Protein AF-A0A1D6Q5U2-F1 (afdb_monomer_lite)

Foldseek 3Di:
DDDDPPPPVCPVLNVLCVVVVVPVPQQCDADPQQDGPLLVCLLQQVLSSNLVSCVSPLPQQCRATNQQDGSLLSNLNSVRPSSNVSSCVSPVVQQCRATNVRDGSVNSNVVPDDPDDPVPPDD

Organism: Zea mays (NCBI:txid4577)

pLDDT: mean 88.92, std 17.31, range [38.59, 98.75]

Secondary structure (DSSP, 8-state):
----GGG----HHHHHHHHHHH-GGGGG---TTS--HHHHHHHHT-HHHHHHHHHH-GGGTT---TTS--HHHHHHHHT-HHHHHHHHHH-GGGGG---TTS--HHHHHHHT---TT------

Radius of gyration: 17.61 Å; chains: 1; bounding box: 49×42×59 Å

InterPro domains:
  IPR002110 Ankyrin repeat [PF12796] (11-92)
  IPR002110 Ankyrin repeat [PS50088] (33-56)
  IPR002110 Ankyrin repeat [PS50088] (67-100)
  IPR002110 Ankyrin repeat [SM00248] (33-63)
  IPR002110 Ankyrin repeat [SM00248] (67-96)
  IPR036770 Ankyrin repeat-containing domain superfamily [G3DSA:1.25.40.20] (5-116)
  IPR036770 Ankyrin repeat-containing domain superfamily [SSF48403] (9-112)

Sequence (123 aa):
MRGCDLYIVKDHLDVVNAILDTDDSCIRIVRKNGKTSLHTAARIGYHRIVKALIERDPGIVPIKDRKGQTALHMAVKGKNTDVVEELLMADVSILNVRDKKGNTALHIATRKWRPQGSGITGA

Structure (mmCIF, N/CA/C/O backbone):
data_AF-A0A1D6Q5U2-F1
#
_entry.id   AF-A0A1D6Q5U2-F1
#
loop_
_atom_site.group_PDB
_atom_site.id
_atom_site.type_symbol
_atom_site.label_atom_id
_atom_site.label_alt_id
_atom_site.label_comp_id
_atom_site.label_asym_id
_atom_site.label_entity_id
_atom_site.label_seq_id
_atom_site.pdbx_PDB_ins_code
_atom_site.Cartn_x
_atom_site.Cartn_y
_atom_site.Cartn_z
_atom_site.occupancy
_atom_site.B_iso_or_equiv
_atom_site.auth_seq_id
_atom_site.auth_comp_id
_atom_site.auth_asym_id
_atom_site.auth_atom_id
_atom_site.pdbx_PDB_model_num
ATOM 1 N N . MET A 1 1 ? -7.041 -2.457 42.865 1.00 39.75 1 MET A N 1
ATOM 2 C CA . MET A 1 1 ? -6.036 -1.382 42.735 1.00 39.75 1 MET A CA 1
ATOM 3 C 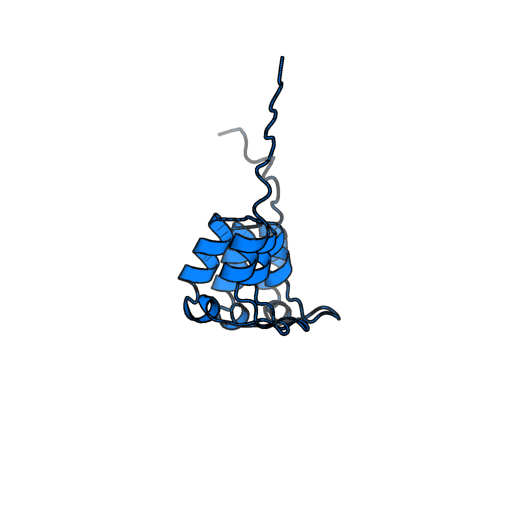C . MET A 1 1 ? -6.686 -0.218 42.010 1.00 39.75 1 MET A C 1
ATOM 5 O O . MET A 1 1 ? -7.326 -0.441 40.993 1.00 39.75 1 MET A O 1
ATOM 9 N N . ARG A 1 2 ? -6.617 0.981 42.593 1.00 38.59 2 ARG A N 1
ATOM 10 C CA . ARG A 1 2 ? -6.964 2.251 41.941 1.00 38.59 2 ARG A CA 1
ATOM 11 C C . ARG A 1 2 ? -5.906 2.601 40.885 1.00 38.59 2 ARG A C 1
ATOM 13 O O . ARG A 1 2 ? -4.734 2.372 41.161 1.00 38.59 2 ARG A O 1
ATOM 20 N N . GLY A 1 3 ? -6.342 3.271 39.813 1.00 40.19 3 GLY A N 1
ATOM 21 C CA . GLY A 1 3 ? -5.536 4.130 38.926 1.00 40.19 3 GLY A CA 1
ATOM 22 C C . GLY A 1 3 ? -4.758 3.347 37.865 1.00 40.19 3 GLY A C 1
ATOM 23 O O . GLY A 1 3 ? -3.968 2.493 38.220 1.00 40.19 3 GLY A O 1
ATOM 24 N N . CYS A 1 4 ? -4.912 3.539 36.554 1.00 56.47 4 CYS A N 1
ATOM 25 C CA . CYS A 1 4 ? -5.118 4.788 35.822 1.00 56.47 4 CYS A CA 1
ATOM 26 C C . CYS A 1 4 ? -5.719 4.551 34.414 1.00 56.47 4 CYS A C 1
ATOM 28 O O . CYS A 1 4 ? -5.408 5.297 33.491 1.00 56.47 4 CYS A O 1
ATOM 30 N N . ASP A 1 5 ? -6.594 3.559 34.221 1.00 50.12 5 ASP A N 1
ATOM 31 C CA . ASP A 1 5 ? -7.105 3.201 32.878 1.00 50.12 5 ASP A CA 1
ATOM 32 C C . ASP A 1 5 ? -8.045 4.248 32.233 1.00 50.12 5 ASP A C 1
ATOM 34 O O . ASP A 1 5 ? -8.613 4.013 31.169 1.00 50.12 5 ASP A O 1
ATOM 38 N N . LEU A 1 6 ? -8.242 5.424 32.844 1.00 44.41 6 LEU A N 1
ATOM 39 C CA . LEU A 1 6 ? -9.291 6.363 32.424 1.00 44.41 6 LEU A CA 1
ATOM 40 C C . LEU A 1 6 ? -8.929 7.319 31.278 1.00 44.41 6 LEU A C 1
ATOM 42 O O . LEU A 1 6 ? -9.756 8.142 30.899 1.00 44.41 6 LEU A O 1
ATOM 46 N N . TYR A 1 7 ? -7.751 7.190 30.678 1.00 50.66 7 TYR A N 1
ATOM 47 C CA . TYR A 1 7 ? -7.496 7.757 29.355 1.00 50.66 7 TYR A CA 1
ATOM 48 C C . TYR A 1 7 ? -6.924 6.665 28.460 1.00 50.66 7 TYR A C 1
ATOM 50 O O . TYR A 1 7 ? -5.779 6.734 28.021 1.00 50.66 7 TYR A O 1
ATOM 58 N N . ILE A 1 8 ? -7.745 5.657 28.145 1.00 55.94 8 ILE A N 1
ATOM 59 C CA . ILE A 1 8 ? -7.625 5.018 26.834 1.00 55.94 8 ILE A CA 1
ATOM 60 C C . ILE A 1 8 ? -7.885 6.150 25.846 1.00 55.94 8 ILE A C 1
ATOM 62 O O . ILE A 1 8 ? -9.031 6.489 25.542 1.00 55.94 8 ILE A O 1
ATOM 66 N N . VAL A 1 9 ? -6.815 6.832 25.444 1.00 51.00 9 VAL A N 1
ATOM 67 C CA . VAL A 1 9 ? -6.847 7.753 24.322 1.00 51.00 9 VAL A CA 1
ATOM 68 C C . VAL A 1 9 ? -7.262 6.866 23.164 1.00 51.00 9 VAL A C 1
ATOM 70 O O . VAL A 1 9 ? -6.455 6.069 22.695 1.00 51.00 9 VAL A O 1
ATOM 73 N N . LYS A 1 10 ? -8.553 6.901 22.813 1.00 58.53 10 LYS A N 1
ATOM 74 C CA . LYS A 1 10 ? -9.084 6.138 21.689 1.00 58.53 10 LYS A CA 1
ATOM 75 C C . LYS A 1 10 ? -8.296 6.589 20.473 1.00 58.53 10 LYS A C 1
ATOM 77 O O . LYS A 1 10 ? -8.465 7.719 20.012 1.00 58.53 10 LYS A O 1
ATOM 82 N N . ASP A 1 11 ? -7.369 5.752 20.032 1.00 81.81 11 ASP A N 1
ATOM 83 C CA . ASP A 1 11 ? -6.552 6.055 18.869 1.00 81.81 11 ASP A CA 1
ATOM 84 C C . ASP A 1 11 ? -7.468 5.959 17.643 1.00 81.81 11 ASP A C 1
ATOM 86 O O . ASP A 1 11 ? -8.501 5.282 17.655 1.00 81.81 11 ASP A O 1
ATOM 90 N N . HIS A 1 12 ? -7.106 6.609 16.542 1.00 89.38 12 HIS A N 1
ATOM 91 C CA . HIS A 1 12 ? -7.842 6.452 15.288 1.00 89.38 12 HIS A CA 1
ATOM 92 C C . HIS A 1 12 ? -7.896 4.983 14.843 1.00 89.38 12 HIS A C 1
ATOM 94 O O . HIS A 1 12 ? -8.820 4.598 14.130 1.00 89.38 12 HIS A O 1
ATOM 100 N N . LEU A 1 13 ? -6.947 4.157 15.297 1.00 94.69 13 LEU A N 1
ATOM 101 C CA . LEU A 1 13 ? -6.987 2.712 15.115 1.00 94.69 13 LEU A CA 1
ATOM 102 C C . LEU A 1 13 ? -8.253 2.073 15.704 1.00 94.69 13 LEU A C 1
ATOM 104 O O . LEU A 1 13 ? -8.840 1.223 15.045 1.00 94.69 13 LEU A O 1
ATOM 108 N N . ASP A 1 14 ? -8.700 2.487 16.890 1.00 94.25 14 ASP A N 1
ATOM 109 C CA . ASP A 1 14 ? -9.875 1.889 17.538 1.00 94.25 14 ASP A CA 1
ATOM 110 C C . ASP A 1 14 ? -11.147 2.186 16.740 1.00 94.25 14 ASP A C 1
ATOM 112 O O . ASP A 1 14 ? -12.005 1.323 16.570 1.00 94.25 14 ASP A O 1
ATOM 116 N N . VAL A 1 15 ? -11.240 3.400 16.188 1.00 94.44 15 VAL A N 1
ATOM 117 C CA . VAL A 1 15 ? -12.338 3.796 15.295 1.00 94.44 15 VAL A CA 1
ATOM 118 C C . VAL A 1 15 ? -12.299 2.989 13.999 1.00 94.44 15 VAL A C 1
ATOM 120 O O . VAL A 1 15 ? -13.337 2.513 13.547 1.00 94.44 15 VAL A O 1
ATOM 123 N N . VAL A 1 16 ? -11.113 2.815 13.406 1.00 95.81 16 VAL A N 1
ATOM 124 C CA . VAL A 1 16 ? -10.947 1.984 12.205 1.00 95.81 16 VAL A CA 1
ATOM 125 C C . VAL A 1 16 ? -11.369 0.546 12.493 1.00 95.81 16 VAL A C 1
ATOM 127 O O . VAL A 1 16 ? -12.174 0.007 11.744 1.00 95.81 16 VAL A O 1
ATOM 130 N N . ASN A 1 17 ? -10.900 -0.048 13.589 1.00 95.56 17 ASN A N 1
ATOM 131 C CA . ASN A 1 17 ? -11.249 -1.417 13.957 1.00 95.56 17 ASN A CA 1
ATOM 132 C C . ASN A 1 17 ? -12.752 -1.572 14.191 1.00 95.56 17 ASN A C 1
ATOM 134 O O . ASN A 1 17 ? -13.343 -2.467 13.606 1.00 95.56 17 ASN A O 1
ATOM 138 N N . ALA A 1 18 ? -13.398 -0.653 14.913 1.00 95.69 18 ALA A N 1
ATOM 139 C CA . ALA A 1 18 ? -14.847 -0.703 15.115 1.00 95.69 18 ALA A CA 1
ATOM 140 C C . ALA A 1 18 ? -15.643 -0.694 13.792 1.00 95.69 18 ALA A C 1
ATOM 142 O O . ALA A 1 18 ? -16.659 -1.380 13.672 1.00 95.69 18 ALA A O 1
ATOM 143 N N . ILE A 1 19 ? -15.181 0.058 12.784 1.00 95.38 19 ILE A N 1
ATOM 144 C CA . ILE A 1 19 ? -15.799 0.073 11.448 1.00 95.38 19 ILE A CA 1
ATOM 145 C C . ILE A 1 19 ? -15.560 -1.261 10.729 1.00 95.38 19 ILE A C 1
ATOM 147 O O . ILE A 1 19 ? -16.507 -1.851 10.215 1.00 95.38 19 ILE A O 1
ATOM 151 N N . LEU A 1 20 ? -14.316 -1.745 10.710 1.00 95.44 20 LEU A N 1
ATOM 152 C CA . LEU A 1 20 ? -13.937 -2.973 10.003 1.00 95.44 20 LEU A CA 1
ATOM 153 C C . LEU A 1 20 ? -14.499 -4.245 10.651 1.00 95.44 20 LEU A C 1
ATOM 155 O O . LEU A 1 20 ? -14.749 -5.218 9.952 1.00 95.44 20 LEU A O 1
ATOM 159 N N . ASP A 1 21 ? -14.719 -4.237 11.965 1.00 96.06 21 ASP A N 1
ATOM 160 C CA . ASP A 1 21 ? -15.381 -5.322 12.697 1.00 96.06 21 ASP A CA 1
ATOM 161 C C . ASP A 1 21 ? -16.880 -5.396 12.393 1.00 96.06 21 ASP A C 1
ATOM 163 O O . ASP A 1 21 ? -17.491 -6.451 12.548 1.00 96.06 21 ASP A O 1
ATOM 167 N N . THR A 1 22 ? -17.475 -4.281 11.961 1.00 96.38 22 THR A N 1
ATOM 168 C CA . THR A 1 22 ? -18.877 -4.244 11.536 1.00 96.38 22 THR A CA 1
ATOM 169 C C . THR A 1 22 ? -19.022 -4.748 10.102 1.00 96.38 22 THR A C 1
ATOM 171 O O . THR A 1 22 ? -19.893 -5.569 9.828 1.00 96.38 22 THR A O 1
ATOM 174 N N . ASP A 1 23 ? -18.193 -4.235 9.189 1.00 93.00 23 ASP A N 1
ATOM 175 C CA . ASP A 1 23 ? -18.170 -4.637 7.781 1.00 93.00 23 ASP A CA 1
ATOM 176 C C . ASP A 1 23 ? -16.833 -4.245 7.124 1.00 93.00 23 ASP A C 1
ATOM 178 O O . ASP A 1 23 ? -16.527 -3.063 6.916 1.00 93.00 23 ASP A O 1
ATOM 182 N N . ASP A 1 24 ? -16.035 -5.245 6.754 1.00 93.44 24 ASP A N 1
ATOM 183 C CA . ASP A 1 24 ? -14.751 -5.057 6.078 1.00 93.44 24 ASP A CA 1
ATOM 184 C C . ASP A 1 24 ? -14.885 -4.836 4.558 1.00 93.44 24 ASP A C 1
ATOM 186 O O . ASP A 1 24 ? -13.910 -4.449 3.902 1.00 93.44 24 ASP A O 1
ATOM 190 N N . SER A 1 25 ? -16.095 -4.944 3.989 1.00 92.56 25 SER A N 1
ATOM 191 C CA . SER A 1 25 ? -16.346 -4.702 2.561 1.00 92.56 25 SER A CA 1
ATOM 192 C C . SER A 1 25 ? -15.947 -3.284 2.130 1.00 92.56 25 SER A C 1
ATOM 194 O O . SER A 1 25 ? -15.569 -3.033 0.977 1.00 92.56 25 SER A O 1
ATOM 196 N N . CYS A 1 26 ? -15.953 -2.343 3.081 1.00 93.31 26 CYS A N 1
ATOM 197 C CA . CYS A 1 26 ? -15.597 -0.953 2.852 1.00 93.31 26 CYS A CA 1
ATOM 198 C C . CYS A 1 26 ? -14.105 -0.727 2.537 1.00 93.31 26 CYS A C 1
ATOM 200 O O . CYS A 1 26 ? -13.765 0.311 1.958 1.00 93.31 26 CYS A O 1
ATOM 202 N N . ILE A 1 27 ? -13.215 -1.683 2.841 1.00 96.19 27 ILE A N 1
ATOM 203 C CA . ILE A 1 27 ? -11.757 -1.562 2.655 1.00 96.19 27 ILE A CA 1
ATOM 204 C C . ILE A 1 27 ? -11.401 -1.196 1.207 1.00 96.19 27 ILE A C 1
ATOM 206 O O . ILE A 1 27 ? -10.573 -0.311 0.957 1.00 96.19 27 ILE A O 1
ATOM 210 N N . ARG A 1 28 ? -12.076 -1.821 0.235 1.00 94.81 28 ARG A N 1
ATOM 211 C CA . ARG A 1 28 ? -11.803 -1.643 -1.200 1.00 94.81 28 ARG A CA 1
ATOM 212 C C . ARG A 1 28 ? -12.542 -0.466 -1.842 1.00 94.81 28 ARG A C 1
ATOM 214 O O . ARG A 1 28 ? -12.343 -0.209 -3.032 1.00 94.81 28 ARG A O 1
ATOM 221 N N . ILE A 1 29 ? -13.357 0.284 -1.095 1.00 96.25 29 ILE A N 1
ATOM 222 C CA . ILE A 1 29 ? -14.051 1.464 -1.627 1.00 96.25 29 ILE A CA 1
ATOM 223 C C . ILE A 1 29 ? -13.027 2.544 -1.998 1.00 96.25 29 ILE A C 1
ATOM 225 O O . ILE A 1 29 ? -12.133 2.907 -1.229 1.00 96.25 29 ILE A O 1
ATOM 229 N N . VAL A 1 30 ? -13.174 3.097 -3.204 1.00 97.12 30 VAL A N 1
ATOM 230 C CA . VAL A 1 30 ? -12.274 4.122 -3.740 1.00 97.12 30 VAL A CA 1
ATOM 231 C C . VAL A 1 30 ? -12.936 5.491 -3.834 1.00 97.12 30 VAL A C 1
ATOM 233 O O . VAL A 1 30 ? -14.096 5.643 -4.213 1.00 97.12 30 VAL A O 1
ATOM 236 N N . ARG A 1 31 ? -12.152 6.540 -3.579 1.00 97.25 31 ARG A N 1
ATOM 237 C CA . ARG A 1 31 ? -12.536 7.926 -3.889 1.00 97.25 31 ARG A CA 1
ATOM 238 C C . ARG A 1 31 ? -12.604 8.153 -5.406 1.00 97.25 31 ARG A C 1
ATOM 240 O O . ARG A 1 31 ? -12.063 7.382 -6.195 1.00 97.25 31 ARG A O 1
ATOM 247 N N . LYS A 1 32 ? -13.123 9.315 -5.834 1.00 97.75 32 LYS A N 1
ATOM 248 C CA . LYS A 1 32 ? -13.145 9.754 -7.253 1.00 97.75 32 LYS A CA 1
ATOM 249 C C . LYS A 1 32 ? -11.787 9.702 -7.966 1.00 97.75 32 LYS A C 1
ATOM 251 O O . LYS A 1 32 ? -11.747 9.684 -9.185 1.00 97.75 32 LYS A O 1
ATOM 256 N N . ASN A 1 33 ? -10.666 9.714 -7.249 1.00 97.25 33 ASN A N 1
ATOM 257 C CA . ASN A 1 33 ? -9.327 9.599 -7.833 1.00 97.25 33 ASN A CA 1
ATOM 258 C C . ASN A 1 33 ? -8.769 8.163 -7.821 1.00 97.25 33 ASN A C 1
ATOM 260 O O . ASN A 1 33 ? -7.606 7.983 -8.165 1.00 97.25 33 ASN A O 1
ATOM 264 N N . GLY A 1 34 ? -9.571 7.159 -7.456 1.00 97.94 34 GLY A N 1
ATOM 265 C CA . GLY A 1 34 ? -9.172 5.752 -7.369 1.00 97.94 34 GLY A CA 1
ATOM 266 C C . GLY A 1 34 ? -8.418 5.385 -6.089 1.00 97.94 34 GLY A C 1
ATOM 267 O O . GLY A 1 34 ? -7.934 4.269 -5.978 1.00 97.94 34 GLY A O 1
ATOM 268 N N . LYS A 1 35 ? -8.272 6.307 -5.129 1.00 98.38 35 LYS A N 1
ATOM 269 C CA . LYS A 1 35 ? -7.558 6.021 -3.881 1.00 98.38 35 LYS A CA 1
ATOM 270 C C . LYS A 1 35 ? -8.446 5.298 -2.882 1.00 98.38 35 LYS A C 1
ATOM 272 O O . LYS A 1 35 ? -9.533 5.792 -2.581 1.00 98.38 35 LYS A O 1
ATOM 277 N N . THR A 1 36 ? -7.918 4.215 -2.330 1.00 98.06 36 THR A N 1
ATOM 278 C CA . THR A 1 36 ? -8.449 3.517 -1.153 1.00 98.06 36 THR A CA 1
ATOM 279 C C . THR A 1 36 ? -8.051 4.226 0.149 1.00 98.06 36 THR A C 1
ATOM 281 O O . THR A 1 36 ? -7.263 5.187 0.148 1.00 98.06 36 THR A O 1
ATOM 284 N N . SER A 1 37 ? -8.562 3.732 1.277 1.00 97.25 37 SER A N 1
ATOM 285 C CA . SER A 1 37 ? -8.094 4.087 2.623 1.00 97.25 37 SER A CA 1
ATOM 286 C C . SER A 1 37 ? -6.583 3.850 2.777 1.00 97.25 37 SER A C 1
ATOM 288 O O . SER A 1 37 ? -5.875 4.766 3.204 1.00 97.25 37 SER A O 1
ATOM 290 N N . LEU A 1 38 ? -6.067 2.707 2.298 1.00 98.56 38 LEU A N 1
ATOM 291 C CA . LEU A 1 38 ? -4.640 2.353 2.348 1.00 98.56 38 LEU A CA 1
ATOM 292 C C . LEU A 1 38 ? -3.748 3.405 1.667 1.00 98.56 38 LEU A C 1
ATOM 294 O O . LEU A 1 38 ? -2.731 3.806 2.223 1.00 98.56 38 LEU A O 1
ATOM 298 N N . HIS A 1 39 ? -4.148 3.943 0.507 1.00 9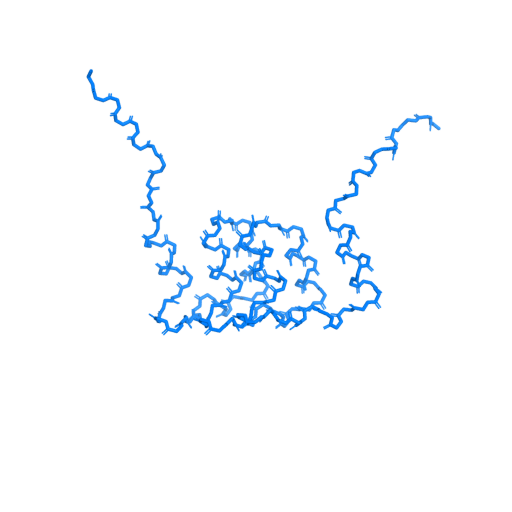8.69 39 HIS A N 1
ATOM 299 C CA . HIS A 1 39 ? -3.397 5.021 -0.159 1.00 98.69 39 HIS A CA 1
ATOM 300 C C . HIS A 1 39 ? -3.258 6.275 0.711 1.00 98.69 39 HIS A C 1
ATOM 302 O O . HIS A 1 39 ? -2.254 6.989 0.635 1.00 98.69 39 HIS A O 1
ATOM 308 N N . THR A 1 40 ? -4.303 6.590 1.475 1.00 98.12 40 THR A N 1
ATOM 309 C CA . THR A 1 40 ? -4.335 7.774 2.333 1.00 98.12 40 THR A CA 1
ATOM 310 C C . THR A 1 40 ? -3.500 7.526 3.581 1.00 98.12 40 THR A C 1
ATOM 312 O O . THR A 1 40 ? -2.575 8.296 3.829 1.00 98.12 40 THR A O 1
ATOM 315 N N . ALA A 1 41 ? -3.747 6.422 4.291 1.00 98.25 41 ALA A N 1
ATOM 316 C CA . ALA A 1 41 ? -2.984 6.023 5.471 1.00 98.25 41 ALA A CA 1
ATOM 317 C C . ALA A 1 41 ? -1.482 5.926 5.164 1.00 98.25 41 ALA A C 1
ATOM 319 O O . ALA A 1 41 ? -0.668 6.482 5.901 1.00 98.25 41 ALA A O 1
ATOM 320 N N . ALA A 1 42 ? -1.123 5.351 4.012 1.00 98.75 42 ALA A N 1
ATOM 321 C CA . ALA A 1 42 ? 0.264 5.220 3.597 1.00 98.75 42 ALA A CA 1
ATOM 322 C C . ALA A 1 42 ? 0.948 6.574 3.347 1.00 98.75 42 ALA A C 1
ATOM 324 O O . ALA A 1 42 ? 2.085 6.788 3.762 1.00 98.75 42 ALA A O 1
ATOM 325 N N . ARG A 1 43 ? 0.255 7.528 2.703 1.00 98.25 43 ARG A N 1
ATOM 326 C CA . ARG A 1 43 ? 0.794 8.884 2.498 1.00 98.25 43 ARG A CA 1
ATOM 327 C C . ARG A 1 43 ? 1.022 9.620 3.813 1.00 98.25 43 ARG A C 1
ATOM 329 O O . ARG A 1 43 ? 1.986 10.371 3.901 1.00 98.25 43 ARG A O 1
ATOM 336 N N . ILE A 1 44 ? 0.095 9.495 4.757 1.00 98.00 44 ILE A N 1
ATOM 337 C CA . ILE A 1 44 ? 0.165 10.241 6.016 1.00 98.00 44 ILE A CA 1
ATOM 338 C C . ILE A 1 44 ? 1.153 9.597 6.992 1.00 98.00 44 ILE A C 1
ATOM 340 O O . ILE A 1 44 ? 1.789 10.320 7.743 1.00 98.00 44 ILE A O 1
ATOM 344 N N . GLY A 1 45 ? 1.335 8.275 6.928 1.00 97.50 45 GLY A N 1
ATOM 345 C CA . GLY A 1 45 ? 2.265 7.551 7.799 1.00 97.50 45 GLY A CA 1
ATOM 346 C C . GLY A 1 45 ? 1.583 6.836 8.958 1.00 97.50 45 GLY A C 1
ATOM 347 O O . GLY A 1 45 ? 2.224 6.541 9.958 1.00 97.50 45 GLY A O 1
ATOM 348 N N . TYR A 1 46 ? 0.283 6.550 8.852 1.00 97.44 46 TYR A N 1
ATOM 349 C CA . TYR A 1 46 ? -0.457 5.851 9.903 1.00 97.44 46 TYR A CA 1
ATOM 350 C C . TYR A 1 46 ? -0.151 4.351 9.891 1.00 97.44 46 TYR A C 1
ATOM 352 O O . TYR A 1 46 ? -0.978 3.546 9.469 1.00 97.44 46 TYR A O 1
ATOM 360 N N . HIS A 1 47 ? 1.045 3.988 10.359 1.00 97.44 47 HIS A N 1
ATOM 361 C CA . HIS A 1 47 ? 1.586 2.628 10.333 1.00 97.44 47 HIS A CA 1
ATOM 362 C C . HIS A 1 47 ? 0.618 1.580 10.901 1.00 97.44 47 HIS A C 1
ATOM 364 O O . HIS A 1 47 ? 0.293 0.610 10.226 1.00 97.44 47 HIS A O 1
ATOM 370 N N . ARG A 1 48 ? 0.057 1.821 12.095 1.00 96.81 48 ARG A N 1
ATOM 371 C CA . ARG A 1 48 ? -0.893 0.889 12.732 1.00 96.81 48 ARG A CA 1
ATOM 372 C C . ARG A 1 48 ? -2.161 0.665 11.895 1.00 96.81 48 ARG A C 1
ATOM 374 O O . ARG A 1 48 ? -2.650 -0.453 11.818 1.00 96.81 48 ARG A O 1
ATOM 381 N N . ILE A 1 49 ? -2.669 1.715 11.244 1.00 97.81 49 ILE A N 1
ATOM 382 C CA . ILE A 1 49 ? -3.851 1.630 10.370 1.00 97.81 49 ILE A CA 1
ATOM 383 C C . ILE A 1 49 ? -3.502 0.913 9.061 1.00 97.81 49 ILE A C 1
ATOM 385 O O . ILE A 1 49 ? -4.301 0.126 8.568 1.00 97.81 49 ILE A O 1
ATOM 389 N N . VAL A 1 50 ? -2.317 1.169 8.496 1.00 98.56 50 VAL A N 1
ATOM 390 C CA . VAL A 1 50 ? -1.811 0.448 7.316 1.00 98.56 50 VAL A CA 1
ATOM 391 C C . VAL A 1 50 ? -1.763 -1.048 7.607 1.00 98.56 50 VAL A C 1
ATOM 393 O O . VAL A 1 50 ? -2.353 -1.815 6.852 1.00 98.56 50 VAL A O 1
ATOM 396 N N . LYS A 1 51 ? -1.153 -1.436 8.729 1.00 98.12 51 LYS A N 1
ATOM 397 C CA . LYS A 1 51 ? -1.074 -2.828 9.165 1.00 98.12 51 LYS A CA 1
ATOM 398 C C . LYS A 1 51 ? -2.457 -3.464 9.325 1.00 98.12 51 LYS A C 1
ATOM 400 O O . LYS A 1 51 ? -2.725 -4.475 8.690 1.00 98.12 51 LYS A O 1
ATOM 405 N N . ALA A 1 52 ? -3.367 -2.819 10.058 1.00 96.94 52 ALA A N 1
ATOM 406 C CA . ALA A 1 52 ? -4.723 -3.334 10.258 1.00 96.94 52 ALA A CA 1
ATOM 407 C C . ALA A 1 52 ? -5.499 -3.525 8.938 1.00 96.94 52 ALA A C 1
ATOM 409 O O . ALA A 1 52 ? -6.194 -4.523 8.764 1.00 96.94 52 ALA A O 1
ATOM 410 N N . LEU A 1 53 ? -5.368 -2.597 7.980 1.00 98.25 53 LEU A N 1
ATOM 411 C CA . LEU A 1 53 ? -6.008 -2.726 6.665 1.00 98.25 53 LEU A CA 1
ATOM 412 C C . LEU A 1 53 ? -5.443 -3.901 5.852 1.00 98.25 53 LEU A C 1
ATOM 414 O O . LEU A 1 53 ? -6.204 -4.583 5.173 1.00 98.25 53 LEU A O 1
ATOM 418 N N . ILE A 1 54 ? -4.127 -4.123 5.911 1.00 98.25 54 ILE A N 1
ATOM 419 C CA . ILE A 1 54 ? -3.451 -5.218 5.201 1.00 98.25 54 ILE A CA 1
ATOM 420 C C . ILE A 1 54 ? -3.797 -6.570 5.827 1.00 98.25 54 ILE A C 1
ATOM 422 O O . ILE A 1 54 ? -4.068 -7.516 5.099 1.00 98.25 54 ILE A O 1
ATOM 426 N N . GLU A 1 55 ? -3.818 -6.663 7.158 1.00 97.00 55 GLU A N 1
ATOM 427 C CA . GLU A 1 55 ? -4.166 -7.897 7.875 1.00 97.00 55 GLU A CA 1
ATOM 428 C C . GLU A 1 55 ? -5.600 -8.354 7.571 1.00 97.00 55 GLU A C 1
ATOM 430 O O . GLU A 1 55 ? -5.853 -9.553 7.477 1.00 97.00 55 GLU A O 1
ATOM 435 N N . ARG A 1 56 ? -6.531 -7.410 7.379 1.00 96.88 56 ARG A N 1
ATOM 436 C CA . ARG A 1 56 ? -7.922 -7.708 6.998 1.00 96.88 56 ARG A CA 1
ATOM 437 C C . ARG A 1 56 ? -8.061 -8.102 5.532 1.00 96.88 56 ARG A C 1
ATOM 439 O O . ARG A 1 56 ? -8.808 -9.020 5.216 1.00 96.88 56 ARG A O 1
ATOM 446 N N . ASP A 1 57 ? -7.353 -7.417 4.638 1.00 97.06 57 ASP A N 1
ATOM 447 C CA . ASP A 1 57 ? -7.401 -7.697 3.204 1.00 97.06 57 ASP A CA 1
ATOM 448 C C . ASP A 1 57 ? -6.037 -7.455 2.543 1.00 97.06 57 ASP A C 1
ATOM 450 O O . ASP A 1 57 ? -5.773 -6.365 2.029 1.00 97.06 57 ASP A O 1
ATOM 454 N N . PRO A 1 58 ? -5.176 -8.481 2.446 1.00 96.88 58 PRO A N 1
ATOM 455 C CA . PRO A 1 58 ? -3.883 -8.346 1.775 1.00 96.88 58 PRO A CA 1
ATOM 456 C C . PRO A 1 58 ? -4.014 -7.911 0.305 1.00 96.88 58 PRO A C 1
ATOM 458 O O . PRO A 1 58 ? -3.134 -7.247 -0.247 1.00 96.88 58 PRO A O 1
ATOM 461 N N . GLY A 1 59 ? -5.150 -8.216 -0.336 1.00 97.00 59 GLY A N 1
ATOM 462 C CA . GLY A 1 59 ? -5.436 -7.858 -1.724 1.00 97.00 59 GLY A CA 1
ATOM 463 C C . GLY A 1 59 ? -5.622 -6.357 -1.973 1.00 97.00 59 GLY A C 1
ATOM 464 O O . GLY A 1 59 ? -5.641 -5.940 -3.135 1.00 97.00 59 GLY A O 1
ATOM 465 N N . ILE A 1 60 ? -5.714 -5.519 -0.931 1.00 97.81 60 ILE A N 1
ATOM 466 C CA . ILE A 1 60 ? -5.749 -4.057 -1.092 1.00 97.81 60 ILE A CA 1
ATOM 467 C C . ILE A 1 60 ? -4.393 -3.466 -1.513 1.00 97.81 60 ILE A C 1
ATOM 469 O O . ILE A 1 60 ? -4.355 -2.410 -2.155 1.00 97.81 60 ILE A O 1
ATOM 473 N N . VAL A 1 61 ? -3.279 -4.132 -1.193 1.00 98.50 61 VAL A N 1
ATOM 474 C CA . VAL A 1 61 ? -1.910 -3.636 -1.422 1.00 98.50 61 VAL A CA 1
ATOM 475 C C . VAL A 1 61 ? -1.601 -3.331 -2.902 1.00 98.50 61 VAL A C 1
ATOM 477 O O . VAL A 1 61 ? -1.125 -2.221 -3.186 1.00 98.50 61 VAL A O 1
ATOM 480 N N . PRO A 1 62 ? -1.907 -4.219 -3.872 1.00 97.81 62 PRO A N 1
ATOM 481 C CA . PRO A 1 62 ? -1.621 -3.966 -5.286 1.00 97.81 62 PRO A CA 1
ATOM 482 C C . PRO A 1 62 ? -2.600 -2.997 -5.977 1.00 97.81 62 PRO A C 1
ATOM 484 O O . PRO A 1 62 ? -2.384 -2.655 -7.146 1.00 97.81 62 PRO A O 1
ATOM 487 N N . ILE A 1 63 ? -3.664 -2.528 -5.306 1.00 98.00 63 ILE A N 1
ATOM 488 C CA . ILE A 1 63 ? -4.649 -1.619 -5.913 1.00 98.00 63 ILE A CA 1
ATOM 489 C C . ILE A 1 63 ? -3.973 -0.314 -6.348 1.00 98.00 63 ILE A C 1
ATOM 491 O O . ILE A 1 63 ? -3.207 0.304 -5.607 1.00 98.00 63 ILE A O 1
ATOM 495 N N . LYS A 1 64 ? -4.299 0.130 -7.566 1.00 98.38 64 LYS A N 1
ATOM 496 C CA . LYS A 1 64 ? -3.770 1.360 -8.164 1.00 98.38 64 LYS A CA 1
ATOM 497 C C . LYS A 1 64 ? -4.833 2.448 -8.221 1.00 98.38 64 LYS A C 1
ATOM 499 O O . LYS A 1 64 ? -5.959 2.210 -8.655 1.00 98.38 64 LYS A O 1
ATOM 504 N N . ASP A 1 65 ? -4.444 3.671 -7.881 1.00 98.44 65 ASP A N 1
ATOM 505 C CA . ASP A 1 65 ? -5.273 4.850 -8.108 1.00 98.44 65 ASP A CA 1
ATOM 506 C C . ASP A 1 65 ? -5.384 5.207 -9.607 1.00 98.44 65 ASP A C 1
ATOM 508 O O . ASP A 1 65 ? -4.758 4.602 -10.484 1.00 98.44 65 ASP A O 1
ATOM 512 N N . ARG A 1 66 ? -6.155 6.249 -9.950 1.00 98.44 66 ARG A N 1
ATOM 513 C CA . ARG A 1 66 ? -6.329 6.679 -11.354 1.00 98.44 66 ARG A CA 1
ATOM 514 C C . ARG A 1 66 ? -5.045 7.174 -12.020 1.00 98.44 66 ARG A C 1
ATOM 516 O O . ARG A 1 66 ? -5.034 7.330 -13.243 1.00 98.44 66 ARG A O 1
ATOM 523 N N . LYS A 1 67 ? -3.985 7.453 -11.260 1.00 98.25 67 LYS A N 1
ATOM 524 C CA . LYS A 1 67 ? -2.651 7.790 -11.771 1.00 98.25 67 LYS A CA 1
ATOM 525 C C . LYS A 1 67 ? -1.763 6.550 -11.892 1.00 98.25 67 LYS A C 1
ATOM 527 O O . LYS A 1 67 ? -0.607 6.705 -12.264 1.00 98.25 67 LYS A O 1
ATOM 532 N N . GLY A 1 68 ? -2.285 5.350 -11.639 1.00 98.31 68 GLY A N 1
ATOM 533 C CA . GLY A 1 68 ? -1.532 4.098 -11.658 1.00 98.31 68 GLY A CA 1
ATOM 534 C C . GLY A 1 68 ? -0.661 3.905 -10.415 1.00 98.31 68 GLY A C 1
ATOM 535 O O . GLY A 1 68 ? 0.252 3.090 -10.443 1.00 98.31 68 GLY A O 1
ATOM 536 N N . GLN A 1 69 ? -0.885 4.682 -9.354 1.00 98.50 69 GLN A N 1
ATOM 537 C CA . GLN A 1 69 ? -0.032 4.682 -8.169 1.00 98.50 69 GLN A CA 1
ATOM 538 C C . GLN A 1 69 ? -0.596 3.732 -7.124 1.00 98.50 69 GLN A C 1
ATOM 540 O O . GLN A 1 69 ? -1.788 3.788 -6.866 1.00 98.50 69 GLN A O 1
ATOM 545 N N . THR A 1 70 ? 0.259 2.911 -6.521 1.00 98.50 70 THR A N 1
ATOM 546 C CA . THR A 1 70 ? -0.074 2.048 -5.373 1.00 98.50 70 THR A CA 1
ATOM 547 C C . THR A 1 70 ? 0.084 2.793 -4.046 1.00 98.50 70 THR A C 1
ATOM 549 O O . THR A 1 70 ? 0.605 3.918 -3.999 1.00 98.50 70 THR A O 1
ATOM 552 N N . ALA A 1 71 ? -0.282 2.140 -2.941 1.00 98.50 71 ALA A N 1
ATOM 553 C CA . ALA A 1 71 ? 0.024 2.622 -1.597 1.00 98.50 71 ALA A CA 1
ATOM 554 C C . ALA A 1 71 ? 1.534 2.860 -1.381 1.00 98.50 71 ALA A C 1
ATOM 556 O O . ALA A 1 71 ? 1.900 3.868 -0.780 1.00 98.50 71 ALA A O 1
ATOM 557 N N . LEU A 1 72 ? 2.418 2.046 -1.976 1.00 98.75 72 LEU A N 1
ATOM 558 C CA . LEU A 1 72 ? 3.873 2.244 -1.887 1.00 98.75 72 LEU A CA 1
ATOM 559 C C . LEU A 1 72 ? 4.316 3.588 -2.492 1.00 98.75 72 LEU A C 1
ATOM 561 O O . LEU A 1 72 ? 5.093 4.333 -1.895 1.00 98.75 72 LEU A O 1
ATOM 565 N N . HIS A 1 73 ? 3.751 3.975 -3.642 1.00 98.50 73 HIS A N 1
ATOM 566 C CA . HIS A 1 73 ? 4.008 5.296 -4.231 1.00 98.50 73 HIS A CA 1
ATOM 567 C C . HIS A 1 73 ? 3.532 6.438 -3.323 1.00 98.50 73 HIS A C 1
ATOM 569 O O . HIS A 1 73 ? 4.052 7.553 -3.400 1.00 98.50 73 HIS A O 1
ATOM 575 N N . MET A 1 74 ? 2.490 6.206 -2.520 1.00 98.38 74 MET A N 1
ATOM 576 C CA . MET A 1 74 ? 1.985 7.179 -1.556 1.00 98.38 74 MET A CA 1
ATOM 577 C C . MET A 1 74 ? 2.887 7.270 -0.324 1.00 98.38 74 MET A C 1
ATOM 579 O O . MET A 1 74 ? 3.213 8.393 0.058 1.00 98.38 74 MET A O 1
ATOM 583 N N . ALA A 1 75 ? 3.339 6.135 0.216 1.00 98.44 75 ALA A N 1
ATOM 584 C CA . ALA A 1 75 ? 4.270 6.054 1.342 1.00 98.44 75 ALA A CA 1
ATOM 585 C C . ALA A 1 75 ? 5.577 6.800 1.060 1.00 98.44 75 ALA A C 1
ATOM 587 O O . ALA A 1 75 ? 5.975 7.678 1.824 1.00 98.44 75 ALA A O 1
ATOM 588 N N . VAL A 1 76 ? 6.165 6.578 -0.121 1.00 97.56 76 VAL A N 1
ATOM 589 C CA . VAL A 1 76 ? 7.375 7.290 -0.561 1.00 97.56 76 VAL A CA 1
ATOM 590 C C . VAL A 1 76 ? 7.153 8.801 -0.674 1.00 97.56 76 VAL A C 1
ATOM 592 O O . VAL A 1 76 ? 8.019 9.590 -0.304 1.00 97.56 76 VAL A O 1
ATOM 595 N N . LYS A 1 77 ? 5.982 9.250 -1.150 1.00 96.25 77 LYS A N 1
ATOM 596 C CA . LYS A 1 77 ? 5.659 10.691 -1.183 1.00 96.25 77 LYS A CA 1
ATOM 597 C C . LYS A 1 77 ? 5.518 11.293 0.213 1.00 96.25 77 LYS A C 1
ATOM 599 O O . LYS A 1 77 ? 5.792 12.481 0.361 1.00 96.25 77 LYS A O 1
ATOM 604 N N . GLY A 1 78 ? 5.045 10.498 1.171 1.00 96.25 78 GLY A N 1
ATOM 605 C CA . GLY A 1 78 ? 4.953 10.855 2.585 1.00 96.25 78 GLY A CA 1
ATOM 606 C C . GLY A 1 78 ? 6.288 10.788 3.326 1.00 96.25 78 GLY A C 1
ATOM 607 O O . GLY A 1 78 ? 6.413 11.429 4.358 1.00 96.25 78 GLY A O 1
ATOM 608 N N . LYS A 1 79 ? 7.292 10.098 2.761 1.00 95.31 79 LYS A N 1
ATOM 609 C CA . LYS A 1 79 ? 8.583 9.785 3.401 1.00 95.31 79 LYS A CA 1
ATOM 610 C C . LYS A 1 79 ? 8.429 8.915 4.658 1.00 95.31 79 LYS A C 1
ATOM 612 O O . LYS A 1 79 ? 9.212 9.038 5.589 1.00 95.31 79 LYS A O 1
ATOM 617 N N . ASN A 1 80 ? 7.426 8.040 4.667 1.00 96.12 80 ASN A N 1
ATOM 618 C CA . ASN A 1 80 ? 7.123 7.177 5.807 1.00 96.12 80 ASN A CA 1
ATOM 619 C C . ASN A 1 80 ? 7.839 5.836 5.629 1.00 96.12 80 ASN A C 1
ATOM 621 O O . ASN A 1 80 ? 7.326 4.969 4.923 1.00 96.12 80 ASN A O 1
ATOM 625 N N . THR A 1 81 ? 9.029 5.690 6.213 1.00 96.81 81 THR A N 1
ATOM 626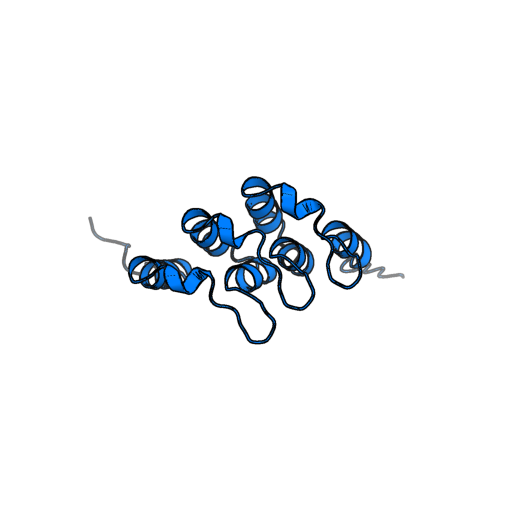 C CA . THR A 1 81 ? 9.874 4.488 6.080 1.00 96.81 81 THR A CA 1
ATOM 627 C C . THR A 1 81 ? 9.184 3.243 6.616 1.00 96.81 81 THR A C 1
ATOM 629 O O . THR A 1 81 ? 9.084 2.261 5.891 1.00 96.81 81 THR A O 1
ATOM 632 N N . ASP A 1 82 ? 8.581 3.328 7.798 1.00 98.38 82 ASP A N 1
ATOM 633 C CA . ASP A 1 82 ? 7.949 2.176 8.454 1.00 98.38 82 ASP A CA 1
ATOM 634 C C . ASP A 1 82 ? 6.783 1.632 7.614 1.00 98.38 82 ASP A C 1
ATOM 636 O O . ASP A 1 82 ? 6.600 0.434 7.439 1.00 98.38 82 ASP A O 1
ATOM 640 N N . VAL A 1 83 ? 6.013 2.531 6.995 1.00 98.69 83 VAL A N 1
ATOM 641 C CA . VAL A 1 83 ? 4.935 2.160 6.067 1.00 98.69 83 VAL A CA 1
ATOM 642 C C . VAL A 1 83 ? 5.481 1.546 4.776 1.00 98.69 83 VAL A C 1
ATOM 644 O O . VAL A 1 83 ? 4.834 0.676 4.196 1.00 98.69 83 VAL A O 1
ATOM 647 N N . VAL A 1 84 ? 6.625 2.024 4.275 1.00 98.50 84 VAL A N 1
ATOM 648 C CA . VAL A 1 84 ? 7.277 1.428 3.100 1.00 98.50 84 VAL A CA 1
ATOM 649 C C . VAL A 1 84 ? 7.687 -0.010 3.408 1.00 98.50 84 VAL A C 1
ATOM 651 O O . VAL A 1 84 ? 7.424 -0.884 2.585 1.00 98.50 84 VAL A O 1
ATOM 654 N N . GLU A 1 85 ? 8.279 -0.247 4.576 1.00 98.44 85 GLU A N 1
ATOM 655 C CA . GLU A 1 85 ? 8.676 -1.579 5.032 1.00 98.44 85 GLU A CA 1
ATOM 656 C C . GLU A 1 85 ? 7.464 -2.503 5.170 1.00 98.44 85 GLU A C 1
ATOM 658 O O . GLU A 1 85 ? 7.436 -3.545 4.520 1.00 98.44 85 GLU A O 1
ATOM 663 N N . GLU A 1 86 ? 6.421 -2.084 5.891 1.00 98.56 86 GLU A N 1
ATOM 664 C CA . GLU A 1 86 ? 5.193 -2.872 6.082 1.00 98.56 86 GLU A CA 1
ATOM 665 C C . GLU A 1 86 ? 4.530 -3.244 4.739 1.00 98.56 86 GLU A C 1
ATOM 667 O O . GLU A 1 86 ? 4.157 -4.393 4.506 1.00 98.56 86 GLU A O 1
ATOM 672 N N . LEU A 1 87 ? 4.446 -2.303 3.789 1.00 98.69 87 LEU A N 1
ATOM 673 C CA . LEU A 1 87 ? 3.884 -2.578 2.459 1.00 98.69 87 LEU A CA 1
ATOM 674 C C . LEU A 1 87 ? 4.729 -3.564 1.638 1.00 98.69 87 LEU A C 1
ATOM 676 O O . LEU A 1 87 ? 4.167 -4.358 0.887 1.00 98.69 87 LEU A O 1
ATOM 680 N N . LEU A 1 88 ? 6.060 -3.495 1.740 1.00 98.38 88 LEU A N 1
ATOM 681 C CA . LEU A 1 88 ? 6.967 -4.396 1.021 1.00 98.38 88 LEU A CA 1
ATOM 682 C C . LEU A 1 88 ? 7.027 -5.787 1.654 1.00 98.38 88 LEU A C 1
ATOM 684 O O . LEU A 1 88 ? 7.199 -6.764 0.927 1.00 98.38 88 LEU A O 1
ATOM 688 N N . MET A 1 89 ? 6.866 -5.877 2.976 1.00 98.19 89 MET A N 1
ATOM 689 C CA . MET A 1 89 ? 6.689 -7.148 3.680 1.00 98.19 89 MET A CA 1
ATOM 690 C C . MET A 1 89 ? 5.389 -7.833 3.253 1.00 98.19 89 MET A C 1
ATOM 692 O O . MET A 1 89 ? 5.383 -9.042 3.038 1.00 98.19 89 MET A O 1
ATOM 696 N N . ALA A 1 90 ? 4.309 -7.063 3.085 1.00 98.06 90 ALA A N 1
ATOM 697 C CA . ALA A 1 90 ? 3.015 -7.589 2.664 1.00 98.06 90 ALA A CA 1
ATOM 698 C C . ALA A 1 90 ? 3.000 -8.061 1.201 1.00 98.06 90 ALA A C 1
ATOM 700 O O . ALA A 1 90 ? 2.458 -9.122 0.898 1.00 98.06 90 ALA A O 1
ATOM 701 N N . ASP A 1 91 ? 3.576 -7.278 0.284 1.00 98.12 91 ASP A N 1
ATOM 702 C CA . ASP A 1 91 ? 3.659 -7.637 -1.133 1.00 98.12 91 ASP A CA 1
ATOM 703 C C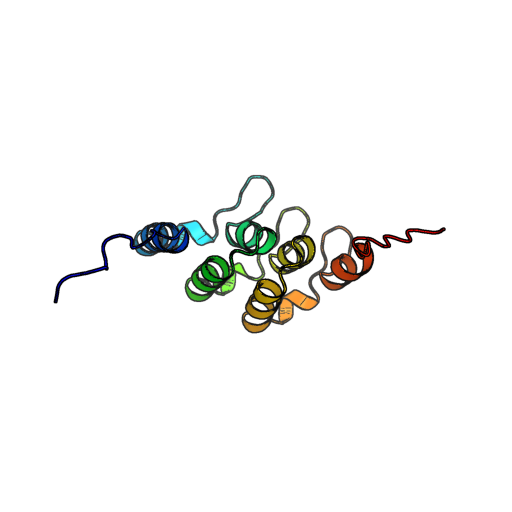 . ASP A 1 91 ? 4.840 -6.938 -1.822 1.00 98.12 91 ASP A C 1
ATOM 705 O O . ASP A 1 91 ? 4.752 -5.801 -2.293 1.00 98.12 91 ASP A O 1
ATOM 709 N N . VAL A 1 92 ? 5.957 -7.654 -1.953 1.00 97.69 92 VAL A N 1
ATOM 710 C CA . VAL A 1 92 ? 7.164 -7.151 -2.624 1.00 97.69 92 VAL A CA 1
ATOM 711 C C . VAL A 1 92 ? 6.951 -6.870 -4.122 1.00 97.69 92 VAL A C 1
ATOM 713 O O . VAL A 1 92 ? 7.692 -6.082 -4.718 1.00 97.69 92 VAL A O 1
ATOM 716 N N . SER A 1 93 ? 5.927 -7.454 -4.758 1.00 96.50 93 SER A N 1
ATOM 717 C CA . SER A 1 93 ? 5.691 -7.299 -6.201 1.00 96.50 93 SER A CA 1
ATOM 718 C C . SER A 1 93 ? 5.361 -5.853 -6.593 1.00 96.50 93 SER A C 1
ATOM 720 O O . SER A 1 93 ? 5.671 -5.412 -7.708 1.00 96.50 93 SER A O 1
ATOM 722 N N . ILE A 1 94 ? 4.820 -5.059 -5.659 1.00 98.00 94 ILE A N 1
ATOM 723 C CA . ILE A 1 94 ? 4.464 -3.658 -5.905 1.00 98.00 94 ILE A CA 1
ATOM 724 C C . ILE A 1 94 ? 5.686 -2.751 -6.125 1.00 98.00 94 ILE A C 1
ATOM 726 O O . ILE A 1 94 ? 5.525 -1.639 -6.639 1.00 98.00 94 ILE A O 1
ATOM 730 N N . LEU A 1 95 ? 6.898 -3.206 -5.774 1.00 97.44 95 LEU A N 1
ATOM 731 C CA . LEU A 1 95 ? 8.151 -2.451 -5.902 1.00 97.44 95 LEU A CA 1
ATOM 732 C C . LEU A 1 95 ? 8.390 -1.960 -7.340 1.00 97.44 95 LEU A C 1
ATOM 734 O O . LEU A 1 95 ? 8.789 -0.813 -7.564 1.00 97.44 95 LEU A O 1
ATOM 738 N N . ASN A 1 96 ? 8.091 -2.822 -8.315 1.00 97.44 96 ASN A N 1
ATOM 739 C CA . ASN A 1 96 ? 8.320 -2.571 -9.739 1.00 97.44 96 ASN A CA 1
ATOM 740 C C . ASN A 1 96 ? 7.089 -2.018 -10.471 1.00 97.44 96 ASN A C 1
ATOM 742 O O . ASN A 1 96 ? 7.135 -1.793 -11.684 1.00 97.44 96 ASN A O 1
ATOM 746 N N . VAL A 1 97 ? 5.987 -1.761 -9.761 1.00 98.44 97 VAL A N 1
ATOM 747 C CA . VAL A 1 97 ? 4.793 -1.172 -10.368 1.00 98.44 97 VAL A CA 1
ATOM 748 C C . VAL A 1 97 ? 5.109 0.231 -10.870 1.00 98.44 97 VAL A C 1
ATOM 750 O O . VAL A 1 97 ? 5.610 1.072 -10.129 1.00 98.44 97 VAL A O 1
ATOM 753 N N . ARG A 1 98 ? 4.765 0.490 -12.134 1.00 98.31 98 ARG A N 1
ATOM 754 C CA . ARG A 1 98 ? 4.877 1.808 -12.761 1.00 98.31 98 ARG A CA 1
ATOM 755 C C . ARG A 1 98 ? 3.545 2.544 -12.726 1.00 98.31 98 ARG A C 1
ATOM 757 O O . ARG A 1 98 ? 2.500 1.973 -13.051 1.00 98.31 98 ARG A O 1
ATOM 764 N N . ASP A 1 99 ? 3.606 3.823 -12.379 1.00 98.12 99 ASP A N 1
ATOM 765 C CA . ASP A 1 99 ? 2.493 4.746 -12.532 1.00 98.12 99 ASP A CA 1
ATOM 766 C C . ASP A 1 99 ? 2.274 5.143 -14.001 1.00 98.12 99 ASP A C 1
ATOM 768 O O . ASP A 1 99 ? 3.043 4.780 -14.891 1.00 98.12 99 ASP A O 1
ATOM 772 N N . LYS A 1 100 ? 1.216 5.910 -14.285 1.00 98.44 100 LYS A N 1
ATOM 773 C CA . LYS A 1 100 ? 0.879 6.344 -15.655 1.00 98.44 100 LYS A CA 1
ATOM 774 C C . LYS A 1 100 ? 1.949 7.212 -16.322 1.00 98.44 100 LYS A C 1
ATOM 776 O O . LYS A 1 100 ? 1.866 7.454 -17.518 1.00 98.44 100 LYS A O 1
ATOM 781 N N . LYS A 1 101 ? 2.924 7.715 -15.564 1.00 97.38 101 LYS A N 1
ATOM 782 C CA . LYS A 1 101 ? 4.076 8.464 -16.076 1.00 97.38 101 LYS A CA 1
ATOM 783 C C . LYS A 1 101 ? 5.336 7.592 -16.154 1.00 97.38 101 LYS A C 1
ATOM 785 O O . LYS A 1 101 ? 6.425 8.133 -16.301 1.00 97.38 101 LYS A O 1
ATOM 790 N N . GLY A 1 102 ? 5.203 6.275 -15.999 1.00 97.69 102 GLY A N 1
ATOM 791 C CA . GLY A 1 102 ? 6.313 5.326 -16.013 1.00 97.69 102 GLY A CA 1
ATOM 792 C C . GLY A 1 102 ? 7.142 5.295 -14.727 1.00 97.69 102 GLY A C 1
ATOM 793 O O . GLY A 1 102 ? 8.131 4.570 -14.678 1.00 97.69 102 GLY A O 1
ATOM 794 N N . ASN A 1 103 ? 6.766 6.040 -13.680 1.00 97.81 103 ASN A N 1
ATOM 795 C CA . ASN A 1 103 ? 7.558 6.093 -12.450 1.00 97.81 103 ASN A CA 1
ATOM 796 C C . ASN A 1 103 ? 7.242 4.893 -11.566 1.00 97.81 103 ASN A C 1
ATOM 798 O O . ASN A 1 103 ? 6.075 4.637 -11.285 1.00 97.81 103 ASN A O 1
ATOM 802 N N . THR A 1 104 ? 8.277 4.231 -11.059 1.00 98.00 104 THR A N 1
ATOM 803 C CA . THR A 1 104 ? 8.163 3.347 -9.888 1.00 98.00 104 THR A CA 1
ATOM 804 C C . THR A 1 104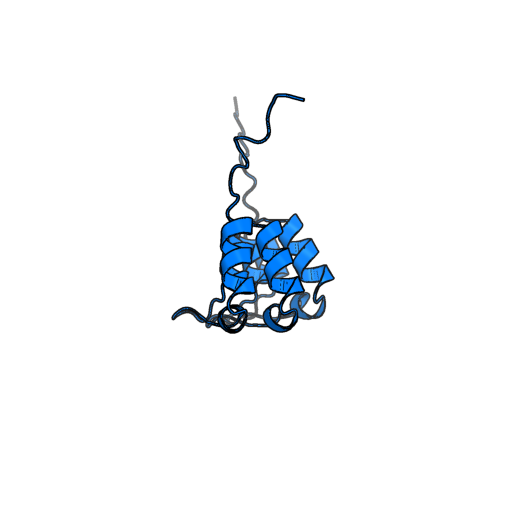 ? 8.220 4.160 -8.595 1.00 98.00 104 THR A C 1
ATOM 806 O O . THR A 1 104 ? 8.559 5.350 -8.603 1.00 98.00 104 THR A O 1
ATOM 809 N N . ALA A 1 105 ? 7.947 3.518 -7.459 1.00 97.06 105 ALA A N 1
ATOM 810 C CA . ALA A 1 105 ? 8.141 4.134 -6.149 1.00 97.06 105 ALA A CA 1
ATOM 811 C C . ALA A 1 105 ? 9.580 4.667 -5.974 1.00 97.06 105 ALA A C 1
ATOM 813 O O . ALA A 1 105 ? 9.763 5.794 -5.513 1.00 97.06 105 ALA A O 1
ATOM 814 N N . LEU A 1 106 ? 10.586 3.927 -6.456 1.00 97.00 106 LEU A N 1
ATOM 815 C CA . LEU A 1 106 ? 11.992 4.337 -6.393 1.00 97.00 106 LEU A CA 1
ATOM 816 C C . LEU A 1 106 ? 12.286 5.605 -7.215 1.00 97.00 106 LEU A C 1
ATOM 818 O O . LEU A 1 106 ? 12.957 6.505 -6.717 1.00 97.00 106 LEU A O 1
ATOM 822 N N . HIS A 1 107 ? 11.715 5.746 -8.419 1.00 97.06 107 HIS A N 1
ATOM 823 C CA . HIS A 1 107 ? 11.837 6.985 -9.208 1.00 97.06 107 HIS A CA 1
ATOM 824 C C . HIS A 1 107 ? 11.305 8.211 -8.446 1.00 97.06 107 HIS A C 1
ATOM 826 O O . HIS A 1 107 ? 11.807 9.327 -8.582 1.00 97.06 107 HIS A O 1
ATOM 832 N N . ILE A 1 108 ? 10.255 8.027 -7.639 1.00 94.44 108 ILE A N 1
ATOM 833 C CA . ILE A 1 108 ? 9.686 9.110 -6.834 1.00 94.44 108 ILE A CA 1
ATOM 834 C C . ILE A 1 108 ? 10.607 9.462 -5.663 1.00 94.44 108 ILE A C 1
ATOM 836 O O . ILE A 1 108 ? 10.777 10.656 -5.395 1.00 94.44 108 ILE A O 1
ATOM 840 N N . ALA A 1 109 ? 11.192 8.458 -5.003 1.00 94.38 109 ALA A N 1
ATOM 841 C CA . ALA A 1 109 ? 12.100 8.638 -3.871 1.00 94.38 109 ALA A CA 1
ATOM 842 C C . ALA A 1 109 ? 13.335 9.462 -4.267 1.00 94.38 109 ALA A C 1
ATOM 844 O O . ALA A 1 109 ? 13.673 10.435 -3.595 1.00 94.38 109 ALA A O 1
ATOM 845 N N . THR A 1 110 ? 13.947 9.143 -5.410 1.00 92.25 110 THR A N 1
ATOM 846 C CA . THR A 1 110 ? 15.180 9.798 -5.876 1.00 92.25 110 THR A CA 1
ATOM 847 C C . THR A 1 110 ? 14.945 11.194 -6.449 1.00 92.25 110 THR A C 1
ATOM 849 O O . THR A 1 110 ? 15.796 12.069 -6.328 1.00 92.25 110 THR A O 1
ATOM 852 N N . ARG A 1 111 ? 13.764 11.468 -7.016 1.00 83.25 111 ARG A N 1
ATOM 853 C CA . ARG A 1 111 ? 13.454 12.789 -7.591 1.00 83.25 111 ARG A CA 1
ATOM 854 C C . ARG A 1 111 ? 13.257 13.885 -6.543 1.00 83.25 111 ARG A C 1
ATOM 856 O O . ARG A 1 111 ? 13.368 15.070 -6.855 1.00 83.25 111 ARG A O 1
ATOM 863 N N . LYS A 1 112 ? 12.831 13.519 -5.333 1.00 62.88 112 LYS A N 1
ATOM 864 C CA . LYS A 1 112 ? 12.330 14.471 -4.328 1.00 62.88 112 LYS A CA 1
ATOM 865 C C . LYS A 1 112 ? 13.305 14.757 -3.189 1.00 62.88 112 LYS A C 1
ATOM 867 O O . LYS A 1 112 ? 12.897 15.436 -2.245 1.00 62.88 112 LYS A O 1
ATOM 872 N N . TRP A 1 113 ? 14.569 14.343 -3.292 1.00 58.44 113 TRP A N 1
ATOM 873 C CA . TRP A 1 113 ? 15.583 14.744 -2.321 1.00 58.44 113 TRP A CA 1
ATOM 874 C C . TRP A 1 113 ? 15.855 16.254 -2.417 1.00 58.44 113 TRP A C 1
ATOM 876 O O . TRP A 1 113 ? 16.621 16.737 -3.246 1.00 58.44 113 TRP A O 1
ATOM 886 N N . ARG A 1 114 ? 15.164 17.021 -1.573 1.00 57.56 114 ARG A N 1
ATOM 887 C CA . ARG A 1 114 ? 15.572 18.360 -1.154 1.00 57.56 114 ARG A CA 1
ATOM 888 C C . ARG A 1 114 ? 16.198 18.154 0.224 1.00 57.56 114 ARG A C 1
ATOM 890 O O . ARG A 1 114 ? 15.432 17.812 1.130 1.00 57.56 114 ARG A O 1
ATOM 897 N N . PRO A 1 115 ? 17.524 18.291 0.392 1.00 58.56 115 PRO A N 1
ATOM 898 C CA . PRO A 1 115 ? 18.111 18.261 1.722 1.00 58.56 115 PRO A CA 1
ATOM 899 C C . PRO A 1 115 ? 17.398 19.326 2.560 1.00 58.56 115 PRO A C 1
ATOM 901 O O . PRO A 1 115 ? 17.326 20.490 2.161 1.00 58.56 115 PRO A O 1
ATOM 904 N N . GLN A 1 116 ? 16.755 18.904 3.652 1.00 58.62 116 GLN A N 1
ATOM 905 C CA . GLN A 1 116 ? 16.173 19.851 4.592 1.00 58.62 116 GLN A CA 1
ATOM 906 C C . GLN A 1 116 ? 17.329 20.617 5.214 1.00 58.62 116 GLN A C 1
ATOM 908 O O . GLN A 1 116 ? 18.185 20.018 5.852 1.00 58.62 116 GLN A O 1
ATOM 913 N N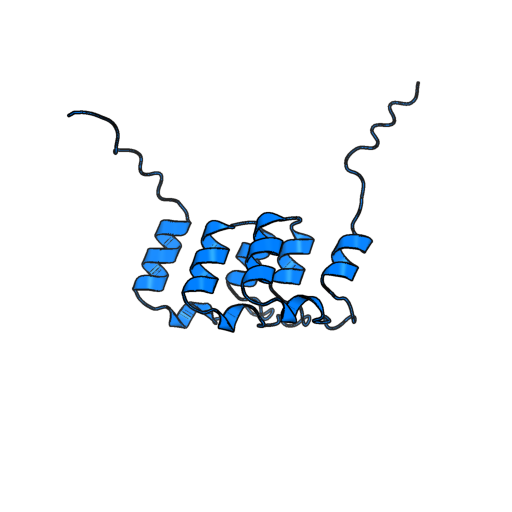 . GLY A 1 117 ? 17.372 21.921 4.964 1.00 54.62 117 GLY A N 1
ATOM 914 C CA . GLY A 1 117 ? 18.328 22.803 5.606 1.00 54.62 117 GLY A CA 1
ATOM 915 C C . GLY A 1 117 ? 19.780 22.462 5.288 1.00 54.62 117 GLY A C 1
ATOM 916 O O . GLY A 1 117 ? 20.546 22.155 6.193 1.00 54.62 117 GLY A O 1
ATOM 917 N N . SER A 1 118 ? 20.221 22.703 4.049 1.00 49.91 118 SER A N 1
ATOM 918 C CA . SER A 1 118 ? 21.525 23.363 3.931 1.00 49.91 118 SER A CA 1
ATOM 919 C C . SER A 1 118 ? 21.344 24.782 4.477 1.00 49.91 118 SER A C 1
ATOM 921 O O . SER A 1 118 ? 21.241 25.754 3.731 1.00 49.91 118 SER A O 1
ATOM 923 N N . GLY A 1 119 ? 21.244 24.887 5.803 1.00 54.72 119 GLY A N 1
ATOM 924 C CA . GLY A 1 119 ? 21.636 26.072 6.540 1.00 54.72 119 GLY A CA 1
ATOM 925 C C . GLY A 1 119 ? 23.140 26.201 6.374 1.00 54.72 119 GLY A C 1
ATOM 926 O O . GLY A 1 119 ? 23.900 25.992 7.306 1.00 54.72 119 GLY A O 1
ATOM 927 N N . ILE A 1 120 ? 23.565 26.492 5.146 1.00 56.88 120 ILE A N 1
ATOM 928 C CA . ILE A 1 120 ? 24.813 27.183 4.903 1.00 56.88 120 ILE A CA 1
ATOM 929 C C . ILE A 1 120 ? 24.580 28.596 5.434 1.00 56.88 120 ILE A C 1
ATOM 931 O O . ILE A 1 120 ? 24.252 29.520 4.699 1.00 56.88 120 ILE A O 1
ATOM 935 N N . THR A 1 121 ? 24.664 28.741 6.754 1.00 57.41 121 THR A N 1
ATOM 936 C CA . THR A 1 121 ? 24.975 30.016 7.391 1.00 57.41 121 THR A CA 1
ATOM 937 C C . THR A 1 121 ? 26.413 30.321 6.991 1.00 57.41 121 THR A C 1
ATOM 939 O O . THR A 1 121 ? 27.363 29.944 7.673 1.00 57.41 121 THR A O 1
ATOM 942 N N . GLY A 1 122 ? 26.575 30.846 5.780 1.00 54.91 122 GLY A N 1
ATOM 943 C CA . GLY A 1 122 ? 27.843 31.360 5.305 1.00 54.91 122 GLY A CA 1
ATOM 944 C C . GLY A 1 122 ? 28.054 32.739 5.907 1.00 54.91 122 GLY A C 1
ATOM 945 O O . GLY A 1 122 ? 27.272 33.626 5.589 1.00 54.91 122 GLY A O 1
ATOM 946 N N . ALA A 1 123 ? 29.117 32.834 6.712 1.00 48.84 123 ALA A N 1
ATOM 947 C CA . ALA A 1 123 ? 29.860 34.028 7.128 1.00 48.84 123 ALA A CA 1
ATOM 948 C C . ALA A 1 123 ? 29.114 35.108 7.930 1.00 48.84 123 ALA A C 1
ATOM 950 O O . ALA A 1 123 ? 28.199 35.765 7.391 1.00 48.84 123 ALA A O 1
#